Protein AF-A0A2A4QCZ5-F1 (afdb_monomer)

Radius of gyration: 10.72 Å; Cα contacts (8 Å, |Δi|>4): 66; chains: 1; bounding box: 28×15×28 Å

Secondary structure (DSSP, 8-state):
--STTHHHHHHHHHSPPPHHHHHHHHHHHHTT-S-HHHHHHHHHHHHHH---HHHHHHHHHHHHHT-

Foldseek 3Di:
DDPQLVVLLVDLLVDADALVSLLVNLLCVLVVVDDPVSVVSSVVSCVVVPHDPSNVVSNVVNVVVSD

Sequence (67 aa):
MSDALKPLIDKAANGPLTRAEAEVAFTIIMDGEATSAQMGGLLMALRTRGETIDEYAAAATVMRAKC

Nearest PDB structures (foldseek):
  4hkm-assembly2_B  TM=9.393E-01  e=3.772E-02  Xanthomonas campestris pv. campestris str. ATCC 33913
  1zyk-assembly2_C  TM=9.145E-01  e=4.002E-02  Saccharolobus solfataricus
  2wk5-assembly1_A  TM=8.472E-01  e=2.35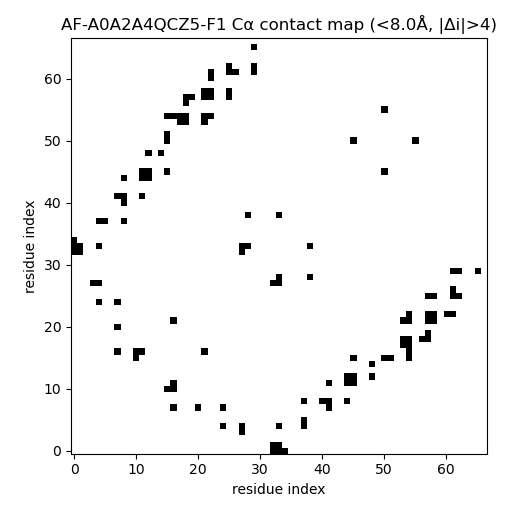0E-02  Homo sapiens
  5ey3-assembly1_B  TM=8.896E-01  e=5.379E-02  Salmonella enterica subsp. enterica serovar Typhimurium str. LT2
  5ep8-assembly1_B  TM=8.668E-01  e=1.654E-01  Bacillus subtilis subsp. subtilis str. 168

Solvent-accessible surface area (backbone atoms only — not comparable to full-atom values): 3733 Å² total; per-residue (Å²): 132,60,69,78,53,55,66,54,33,55,44,31,61,76,40,87,56,52,43,68,54,27,33,50,51,43,43,40,50,75,71,63,44,48,51,73,67,56,52,51,48,37,54,49,26,36,63,74,72,57,75,50,71,50,38,53,53,22,39,52,49,44,56,60,75,71,106

Mean predicted aligned error: 2.47 Å

pLDDT: mean 95.41, std 6.31, range [60.22, 98.25]

Structure (mmCIF, N/CA/C/O backbone):
data_AF-A0A2A4QCZ5-F1
#
_entry.id   AF-A0A2A4QCZ5-F1
#
loop_
_atom_site.group_PDB
_atom_site.id
_atom_site.type_symbol
_atom_site.label_atom_id
_atom_site.label_alt_id
_atom_site.label_comp_id
_atom_site.label_asym_id
_atom_site.label_entity_id
_atom_site.label_seq_id
_atom_site.pdbx_PDB_ins_code
_atom_site.Cartn_x
_atom_site.Cartn_y
_atom_site.Cartn_z
_atom_site.occupancy
_atom_site.B_iso_or_equiv
_atom_site.auth_seq_id
_atom_site.auth_comp_id
_atom_site.auth_asym_id
_atom_site.auth_atom_id
_atom_site.pdbx_PDB_model_num
ATOM 1 N N . MET A 1 1 ? -6.510 -2.848 16.294 1.00 60.22 1 MET A N 1
ATOM 2 C CA . MET A 1 1 ? -5.666 -2.424 15.155 1.00 60.22 1 MET A CA 1
ATOM 3 C C . MET A 1 1 ? -5.269 -3.680 14.408 1.00 60.22 1 MET A C 1
ATOM 5 O O . MET A 1 1 ? 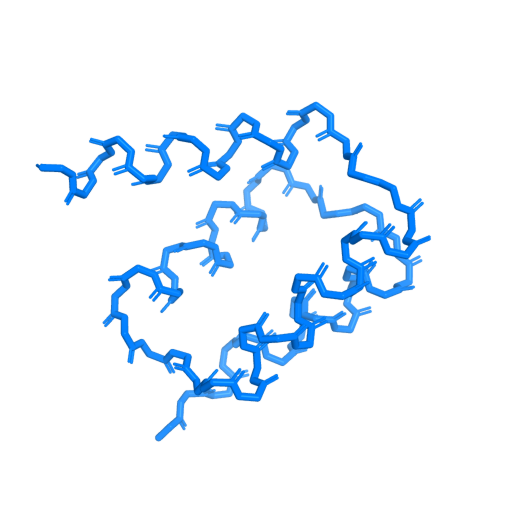-4.864 -4.625 15.073 1.00 60.22 1 MET A O 1
ATOM 9 N N . SER A 1 2 ? -5.492 -3.732 13.093 1.00 70.69 2 SER A N 1
ATOM 10 C CA . SER A 1 2 ? -5.332 -4.960 12.307 1.00 70.69 2 SER A CA 1
ATOM 11 C C . SER A 1 2 ? -3.867 -5.196 11.924 1.00 70.69 2 SER A C 1
ATOM 13 O O . SER A 1 2 ? -3.160 -4.277 11.501 1.00 70.69 2 SER A O 1
ATOM 15 N N . ASP A 1 3 ? -3.413 -6.443 12.050 1.00 87.62 3 ASP A N 1
ATOM 16 C CA . ASP A 1 3 ? -2.093 -6.883 11.582 1.00 87.62 3 ASP A CA 1
ATOM 17 C C . ASP A 1 3 ? -2.083 -7.229 10.084 1.00 87.62 3 ASP A C 1
ATOM 19 O O . ASP A 1 3 ? -1.019 -7.489 9.524 1.00 87.62 3 ASP A O 1
ATOM 23 N N . ALA A 1 4 ? -3.240 -7.161 9.415 1.00 93.12 4 ALA A N 1
ATOM 24 C CA . ALA A 1 4 ? -3.413 -7.565 8.021 1.00 93.12 4 ALA A CA 1
ATOM 25 C C . ALA A 1 4 ? -2.546 -6.770 7.027 1.00 93.12 4 ALA A C 1
ATOM 27 O O . ALA A 1 4 ? -2.126 -7.317 6.010 1.00 93.12 4 ALA A O 1
ATOM 28 N N . LEU A 1 5 ? -2.226 -5.502 7.326 1.00 96.94 5 LEU A N 1
ATOM 29 C CA . LEU A 1 5 ? -1.426 -4.658 6.429 1.00 96.94 5 LEU A CA 1
ATOM 30 C C . LEU A 1 5 ? 0.088 -4.897 6.555 1.00 96.94 5 LEU A C 1
ATOM 32 O O . LEU A 1 5 ? 0.831 -4.642 5.610 1.00 96.94 5 LEU A O 1
ATOM 36 N N . LYS A 1 6 ? 0.566 -5.412 7.697 1.00 96.19 6 LYS A N 1
ATOM 37 C CA . LYS A 1 6 ? 2.001 -5.647 7.950 1.00 96.19 6 LYS A CA 1
ATOM 38 C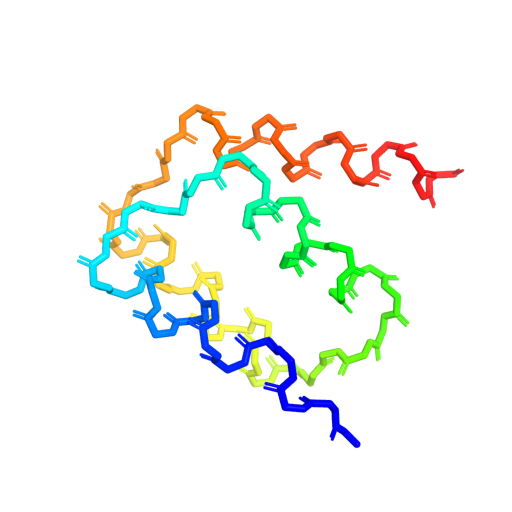 C . LYS A 1 6 ? 2.682 -6.523 6.883 1.00 96.19 6 LYS A C 1
ATOM 40 O O . LYS A 1 6 ? 3.718 -6.091 6.380 1.00 96.19 6 LYS A O 1
ATOM 45 N N . PRO A 1 7 ? 2.140 -7.694 6.486 1.00 97.38 7 PRO A N 1
ATOM 46 C CA . PRO A 1 7 ? 2.772 -8.514 5.450 1.00 97.38 7 PRO A CA 1
ATOM 47 C C . 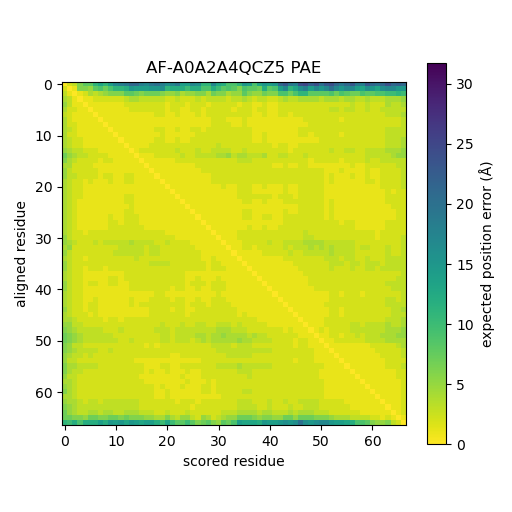PRO A 1 7 ? 2.786 -7.839 4.071 1.00 97.38 7 PRO A C 1
ATOM 49 O O . PRO A 1 7 ? 3.671 -8.115 3.268 1.00 97.38 7 PRO A O 1
ATOM 52 N N . LEU A 1 8 ? 1.838 -6.942 3.785 1.00 98.06 8 LEU A N 1
ATOM 53 C CA . LEU A 1 8 ? 1.793 -6.204 2.518 1.00 98.06 8 LEU A CA 1
ATOM 54 C C . LEU A 1 8 ? 2.831 -5.075 2.487 1.00 98.06 8 LEU A C 1
ATOM 56 O O . LEU A 1 8 ? 3.428 -4.834 1.444 1.00 98.06 8 LEU A O 1
ATOM 60 N N . ILE A 1 9 ? 3.105 -4.438 3.630 1.00 97.62 9 ILE A N 1
ATOM 61 C CA . ILE A 1 9 ? 4.204 -3.469 3.764 1.00 97.62 9 ILE A CA 1
ATOM 62 C C . ILE A 1 9 ? 5.556 -4.157 3.545 1.00 97.62 9 ILE A C 1
ATOM 64 O O . ILE A 1 9 ? 6.375 -3.647 2.786 1.00 97.62 9 ILE A O 1
ATOM 68 N N . ASP A 1 10 ? 5.778 -5.318 4.171 1.00 97.75 10 ASP A N 1
ATOM 69 C CA . ASP A 1 10 ? 7.017 -6.087 3.997 1.00 97.75 10 ASP A CA 1
ATOM 70 C C . ASP A 1 10 ? 7.221 -6.512 2.535 1.00 97.75 10 ASP A C 1
ATOM 72 O O . ASP A 1 10 ? 8.287 -6.292 1.959 1.00 97.75 10 ASP A O 1
ATOM 76 N N . LYS A 1 11 ? 6.172 -7.026 1.882 1.00 97.81 11 LYS A N 1
ATOM 77 C CA . LYS A 1 11 ? 6.224 -7.347 0.450 1.00 97.81 11 LYS A CA 1
ATOM 78 C C . LYS A 1 11 ? 6.535 -6.123 -0.406 1.00 97.81 11 LYS A C 1
ATOM 80 O O . LYS A 1 11 ? 7.451 -6.194 -1.216 1.00 97.81 11 LYS A O 1
ATOM 85 N N . ALA A 1 12 ? 5.837 -5.005 -0.190 1.00 97.44 12 ALA A N 1
ATOM 86 C CA . ALA A 1 12 ? 6.045 -3.767 -0.943 1.00 97.44 12 ALA A CA 1
ATOM 87 C C . ALA A 1 12 ? 7.467 -3.199 -0.780 1.00 97.44 12 ALA A C 1
ATOM 89 O O . ALA A 1 12 ? 7.997 -2.578 -1.703 1.00 97.44 12 ALA A O 1
ATOM 90 N N . ALA A 1 13 ? 8.091 -3.413 0.383 1.00 97.00 13 ALA A N 1
ATOM 91 C CA . ALA A 1 13 ? 9.473 -3.016 0.640 1.00 97.00 13 ALA A CA 1
ATOM 92 C C . ALA A 1 13 ? 10.493 -3.893 -0.109 1.00 97.00 13 ALA A C 1
ATOM 94 O O . ALA A 1 13 ? 11.562 -3.407 -0.473 1.00 97.00 13 ALA A O 1
ATOM 95 N N . ASN A 1 14 ? 10.161 -5.162 -0.364 1.00 96.75 14 ASN A N 1
ATOM 96 C CA . ASN A 1 14 ? 11.043 -6.132 -1.019 1.00 96.75 14 ASN A CA 1
ATOM 97 C C . ASN A 1 14 ? 10.730 -6.350 -2.514 1.00 96.75 14 ASN A C 1
ATOM 99 O O . ASN A 1 14 ? 11.493 -7.020 -3.209 1.00 96.75 14 ASN A O 1
ATOM 103 N N . GLY A 1 15 ? 9.633 -5.795 -3.034 1.00 96.69 15 GLY A N 1
ATOM 104 C CA . GLY A 1 15 ? 9.231 -5.940 -4.431 1.00 96.69 15 GLY A CA 1
ATOM 105 C C . GLY A 1 15 ? 7.874 -5.299 -4.744 1.00 96.69 15 GLY A C 1
ATOM 106 O O . GLY A 1 15 ? 7.207 -4.785 -3.848 1.00 96.69 15 GLY A O 1
ATOM 107 N N . PRO A 1 16 ? 7.461 -5.279 -6.022 1.00 97.56 16 PRO A N 1
ATOM 108 C CA . PRO A 1 16 ? 6.134 -4.808 -6.395 1.00 97.56 16 PRO A CA 1
ATOM 109 C C . PRO A 1 16 ? 5.053 -5.750 -5.861 1.00 97.56 16 PRO A C 1
ATOM 111 O O . PRO A 1 16 ? 5.208 -6.973 -5.904 1.00 97.56 16 PRO A O 1
ATOM 114 N N . LEU A 1 17 ? 3.945 -5.179 -5.393 1.00 98.12 17 LEU A N 1
ATOM 115 C CA . LEU A 1 17 ? 2.749 -5.956 -5.091 1.00 98.12 17 LEU A CA 1
ATOM 116 C C . LEU A 1 17 ? 2.089 -6.404 -6.395 1.00 98.12 17 LEU A C 1
ATOM 118 O O . LEU A 1 17 ? 2.052 -5.670 -7.384 1.00 98.12 17 LEU A O 1
ATOM 122 N N . THR A 1 18 ? 1.503 -7.595 -6.387 1.00 98.19 18 THR A N 1
ATOM 123 C CA . THR A 1 18 ? 0.546 -7.963 -7.432 1.00 98.19 18 THR A CA 1
ATOM 124 C C . THR A 1 18 ? -0.690 -7.070 -7.341 1.00 98.19 18 THR A C 1
ATOM 126 O O . THR A 1 18 ? -1.016 -6.532 -6.280 1.00 98.19 18 THR A O 1
ATOM 129 N N . ARG A 1 19 ? -1.445 -6.964 -8.439 1.00 97.56 19 ARG A N 1
ATOM 130 C CA . ARG A 1 19 ? -2.709 -6.217 -8.455 1.00 97.56 19 ARG A CA 1
ATOM 131 C C . ARG A 1 19 ? -3.651 -6.621 -7.312 1.00 97.56 19 ARG A C 1
ATOM 133 O O . ARG A 1 19 ? -4.180 -5.752 -6.633 1.00 97.56 19 ARG A O 1
ATOM 140 N N . ALA A 1 20 ? -3.819 -7.923 -7.074 1.00 98.00 20 ALA A N 1
ATOM 141 C CA . ALA A 1 20 ? -4.690 -8.430 -6.014 1.00 98.00 20 ALA A CA 1
ATOM 142 C C . ALA A 1 20 ? -4.193 -8.035 -4.612 1.00 98.00 20 ALA A C 1
ATOM 144 O O . ALA A 1 20 ? -4.981 -7.647 -3.757 1.00 98.00 20 ALA A O 1
ATOM 145 N N . GLU A 1 21 ? -2.881 -8.088 -4.373 1.00 98.19 21 GLU A N 1
ATOM 146 C CA . GLU A 1 21 ? -2.293 -7.659 -3.099 1.00 98.19 21 GLU A CA 1
ATOM 147 C C . GLU A 1 21 ? -2.442 -6.153 -2.878 1.00 98.19 21 GLU A C 1
ATOM 149 O O . GLU A 1 21 ? -2.752 -5.728 -1.765 1.00 98.19 21 GLU A O 1
ATOM 154 N N . ALA A 1 22 ? -2.267 -5.353 -3.931 1.00 98.12 22 ALA A N 1
ATOM 155 C CA . ALA A 1 22 ? -2.504 -3.918 -3.879 1.00 98.12 22 ALA A CA 1
ATOM 156 C C . ALA A 1 22 ? -3.985 -3.612 -3.595 1.00 98.12 22 ALA A C 1
ATOM 158 O O . ALA A 1 22 ? -4.277 -2.808 -2.713 1.00 98.12 22 ALA A O 1
ATOM 159 N N . GLU A 1 23 ? -4.928 -4.289 -4.256 1.00 98.25 23 GLU A N 1
ATOM 160 C CA . GLU A 1 23 ? -6.366 -4.133 -3.989 1.00 98.25 23 GLU A CA 1
ATOM 161 C C . GLU A 1 23 ? -6.706 -4.453 -2.523 1.00 98.25 23 GLU A C 1
ATOM 163 O O . GLU A 1 23 ? -7.419 -3.684 -1.873 1.00 98.25 23 GLU A O 1
ATOM 168 N N . VAL A 1 24 ? -6.138 -5.525 -1.960 1.00 98.06 24 VAL A N 1
ATOM 169 C CA . VAL A 1 24 ? -6.293 -5.852 -0.532 1.00 98.06 24 VAL A CA 1
ATOM 170 C C . VAL A 1 24 ? -5.697 -4.753 0.353 1.00 98.06 24 VAL A C 1
ATOM 172 O O . VAL A 1 24 ? -6.367 -4.287 1.273 1.00 98.06 24 VAL A O 1
ATOM 175 N N . ALA A 1 25 ? -4.473 -4.297 0.068 1.00 97.69 25 ALA A N 1
ATOM 176 C CA . ALA A 1 25 ? -3.801 -3.262 0.855 1.00 97.69 25 ALA A CA 1
ATOM 177 C C . ALA A 1 25 ? -4.619 -1.965 0.906 1.00 97.69 25 ALA A C 1
ATOM 179 O O . ALA A 1 25 ? -4.877 -1.430 1.986 1.00 97.69 25 ALA A O 1
ATOM 180 N N . PHE A 1 26 ? -5.068 -1.481 -0.254 1.00 97.56 26 PHE A N 1
ATOM 181 C CA . PHE A 1 26 ? -5.872 -0.266 -0.339 1.00 97.56 26 PHE A CA 1
ATOM 182 C C . PHE A 1 26 ? -7.272 -0.458 0.247 1.00 97.56 26 PHE A C 1
ATOM 184 O O . PHE A 1 26 ? -7.804 0.487 0.819 1.00 97.56 26 PHE A O 1
ATOM 191 N N . THR A 1 27 ? -7.855 -1.660 0.196 1.00 97.62 27 THR A N 1
ATOM 192 C CA . THR A 1 27 ? -9.150 -1.932 0.846 1.00 97.62 27 THR A CA 1
ATOM 193 C C . THR A 1 27 ? -9.037 -1.796 2.363 1.00 97.62 27 THR A C 1
ATOM 195 O O . THR A 1 27 ? -9.817 -1.059 2.956 1.00 97.62 27 THR A O 1
ATOM 198 N N . ILE A 1 28 ? -8.005 -2.389 2.975 1.00 96.88 28 ILE A N 1
ATOM 199 C CA . ILE A 1 28 ? -7.729 -2.269 4.420 1.00 96.88 28 ILE A CA 1
ATOM 200 C C . ILE A 1 28 ? -7.562 -0.796 4.831 1.00 96.88 28 ILE A C 1
ATOM 202 O O . ILE A 1 28 ? -8.045 -0.376 5.884 1.00 96.88 28 ILE A O 1
ATOM 206 N N . ILE A 1 29 ? -6.878 0.001 4.002 1.00 96.06 29 ILE A N 1
ATOM 207 C CA . ILE A 1 29 ? -6.704 1.441 4.235 1.00 96.06 29 ILE A CA 1
ATOM 208 C C . ILE A 1 29 ? -8.049 2.171 4.172 1.00 96.06 29 ILE A C 1
ATOM 210 O O . ILE A 1 29 ? -8.367 2.942 5.077 1.00 96.06 29 ILE A O 1
ATOM 214 N N . MET A 1 30 ? -8.842 1.922 3.129 1.00 95.25 30 MET A N 1
ATOM 215 C CA . MET A 1 30 ? -10.122 2.603 2.914 1.00 95.25 30 MET A CA 1
ATOM 216 C C . MET A 1 30 ? -11.205 2.181 3.915 1.00 95.25 30 MET A C 1
ATOM 218 O O . MET A 1 30 ? -12.091 2.979 4.207 1.00 95.25 30 MET A O 1
ATOM 222 N N . ASP A 1 31 ? -11.116 0.976 4.481 1.00 95.19 31 ASP A N 1
ATOM 223 C CA . ASP A 1 31 ? -12.005 0.491 5.546 1.00 95.19 31 ASP A CA 1
ATOM 224 C C . ASP A 1 31 ? -11.605 0.992 6.946 1.00 95.19 31 ASP A C 1
ATOM 226 O O . ASP A 1 31 ? -12.277 0.703 7.935 1.00 95.19 31 ASP A O 1
ATOM 230 N N . GLY A 1 32 ? -10.529 1.783 7.052 1.00 94.19 32 GLY A N 1
ATOM 231 C CA . GLY 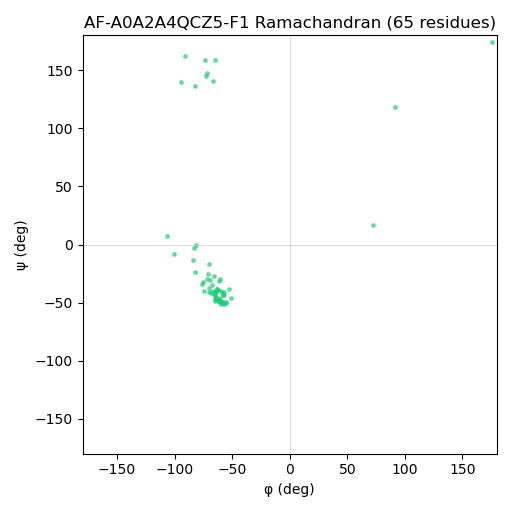A 1 32 ? -10.078 2.365 8.318 1.00 94.19 32 GLY A CA 1
ATOM 232 C C . GLY A 1 32 ? -9.438 1.353 9.272 1.00 94.19 32 GLY A C 1
ATOM 233 O O . GLY A 1 32 ? -9.285 1.624 10.463 1.00 94.19 32 GLY A O 1
ATOM 234 N N . GLU A 1 33 ? -9.041 0.184 8.768 1.00 95.56 33 GLU A N 1
ATOM 235 C CA . GLU A 1 33 ? -8.438 -0.885 9.571 1.00 95.56 33 GLU A CA 1
ATOM 236 C C . GLU A 1 33 ? -6.924 -0.701 9.780 1.00 95.56 33 GLU A C 1
ATOM 238 O O . GLU A 1 33 ? -6.318 -1.359 10.638 1.00 95.56 33 GLU A O 1
ATOM 243 N N . ALA A 1 34 ? -6.316 0.210 9.013 1.00 96.00 34 ALA A N 1
ATOM 244 C CA . ALA A 1 34 ? -4.909 0.575 9.086 1.00 96.00 34 ALA A CA 1
ATOM 245 C C . ALA A 1 34 ? -4.660 1.796 9.982 1.00 96.00 34 ALA A C 1
ATOM 247 O O . ALA A 1 34 ? -5.358 2.806 9.933 1.00 96.00 34 ALA A O 1
ATOM 248 N N . THR A 1 35 ? -3.586 1.740 10.765 1.00 96.25 35 THR A N 1
ATOM 249 C CA . THR A 1 35 ? -3.085 2.900 11.517 1.00 96.25 35 THR A CA 1
ATOM 250 C C . THR A 1 35 ? -2.400 3.920 10.611 1.00 96.25 35 THR A C 1
ATOM 252 O O . THR A 1 35 ? -1.863 3.566 9.561 1.00 96.25 35 THR A O 1
ATOM 255 N N . SER A 1 36 ? -2.288 5.171 11.070 1.00 96.12 36 SER A N 1
ATOM 256 C CA . SER A 1 36 ? -1.489 6.214 10.402 1.00 96.12 36 SER A CA 1
ATOM 257 C C . SER A 1 36 ? -0.049 5.779 10.126 1.00 96.12 36 SER A C 1
ATOM 259 O O . SER A 1 36 ? 0.481 6.058 9.054 1.00 96.12 36 SER A O 1
ATOM 261 N N . ALA A 1 37 ? 0.569 5.042 11.054 1.00 96.38 37 ALA A N 1
ATOM 262 C CA . ALA A 1 37 ? 1.925 4.529 10.877 1.00 96.38 37 ALA A CA 1
ATOM 263 C C . ALA A 1 37 ? 2.008 3.453 9.782 1.00 96.38 37 ALA A C 1
ATOM 265 O O . ALA A 1 37 ? 2.933 3.475 8.975 1.00 96.38 37 ALA A O 1
ATOM 266 N N . GLN A 1 38 ? 1.039 2.534 9.714 1.00 97.38 38 GLN A N 1
ATOM 267 C CA . GLN A 1 38 ? 1.006 1.500 8.673 1.00 97.38 38 GLN A CA 1
ATOM 268 C C . GLN A 1 38 ? 0.693 2.090 7.292 1.00 97.38 38 GLN A C 1
ATOM 270 O O . GLN A 1 38 ? 1.339 1.710 6.318 1.00 97.38 38 GLN A O 1
ATOM 275 N N . MET A 1 39 ? -0.240 3.047 7.209 1.00 97.25 39 MET A N 1
ATOM 276 C CA . MET A 1 39 ? -0.507 3.791 5.973 1.00 97.25 39 MET A CA 1
ATOM 277 C C . MET A 1 39 ? 0.755 4.507 5.484 1.00 97.25 39 MET A C 1
ATOM 279 O O . MET A 1 39 ? 1.160 4.326 4.339 1.00 97.25 39 MET A O 1
ATOM 283 N N . GLY A 1 40 ? 1.423 5.262 6.363 1.00 97.31 40 GLY A N 1
ATOM 284 C CA . GLY A 1 40 ? 2.680 5.933 6.033 1.00 97.31 40 GLY A CA 1
ATOM 285 C C . GLY A 1 40 ? 3.776 4.955 5.601 1.00 97.31 40 GLY A C 1
ATOM 286 O O . GLY A 1 40 ? 4.467 5.210 4.619 1.00 97.31 40 GLY A O 1
ATOM 287 N N . GLY A 1 41 ? 3.897 3.811 6.280 1.00 97.12 41 GLY A N 1
ATOM 288 C CA . GLY A 1 41 ? 4.859 2.762 5.940 1.00 97.12 41 GLY A CA 1
ATOM 289 C C . GLY A 1 41 ? 4.639 2.174 4.546 1.00 97.12 41 GLY A C 1
ATOM 290 O O . GLY A 1 41 ? 5.588 2.094 3.768 1.00 97.12 41 GLY A O 1
ATOM 291 N N . LEU A 1 42 ? 3.394 1.827 4.200 1.00 97.69 42 LEU A N 1
ATOM 292 C CA . LEU A 1 42 ? 3.063 1.324 2.864 1.00 97.69 42 LEU A CA 1
ATOM 293 C C . LEU A 1 42 ? 3.365 2.372 1.786 1.00 97.69 42 LEU A C 1
ATOM 295 O O . LEU A 1 42 ? 4.042 2.069 0.806 1.00 97.69 42 LEU A O 1
ATOM 299 N N . LEU A 1 43 ? 2.894 3.608 1.976 1.00 97.31 43 LEU A N 1
ATOM 300 C CA . LEU A 1 43 ? 3.076 4.686 1.000 1.00 97.31 43 LEU A CA 1
ATOM 301 C C . LEU A 1 43 ? 4.557 5.025 0.795 1.00 97.31 43 LEU A C 1
ATOM 303 O O . LEU A 1 43 ? 4.984 5.259 -0.334 1.00 97.31 43 LEU A O 1
ATOM 307 N N . MET A 1 44 ? 5.361 5.000 1.860 1.00 97.88 44 MET A N 1
ATOM 308 C CA . MET A 1 44 ? 6.803 5.214 1.746 1.00 97.88 44 MET A CA 1
ATOM 309 C C . MET A 1 44 ? 7.523 4.055 1.060 1.00 97.88 44 MET A C 1
ATOM 311 O O . MET A 1 44 ? 8.438 4.316 0.278 1.00 97.88 44 MET A O 1
ATOM 315 N N . ALA A 1 45 ? 7.122 2.802 1.300 1.00 97.50 45 ALA A N 1
ATOM 316 C CA . ALA A 1 45 ? 7.683 1.647 0.598 1.00 97.50 45 ALA A CA 1
ATOM 317 C C . ALA A 1 45 ? 7.431 1.749 -0.916 1.00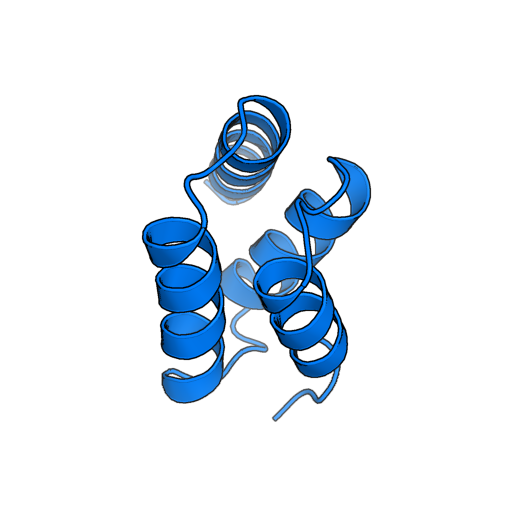 97.50 45 ALA A C 1
ATOM 319 O O . ALA A 1 45 ? 8.374 1.684 -1.707 1.00 97.50 45 ALA A O 1
ATOM 320 N N . LEU A 1 46 ? 6.181 2.027 -1.300 1.00 97.12 46 LEU A N 1
ATOM 321 C CA . LEU A 1 46 ? 5.774 2.259 -2.687 1.00 97.12 46 LEU A CA 1
ATOM 322 C C . LEU A 1 46 ? 6.565 3.408 -3.331 1.00 97.12 46 LEU A C 1
ATOM 324 O O . LEU A 1 46 ? 7.191 3.213 -4.371 1.00 97.12 46 LEU A O 1
ATOM 328 N N . ARG A 1 47 ? 6.630 4.573 -2.672 1.00 96.94 47 ARG A N 1
ATOM 329 C CA . ARG A 1 47 ? 7.350 5.752 -3.177 1.00 96.94 47 ARG A CA 1
ATOM 330 C C . ARG A 1 47 ? 8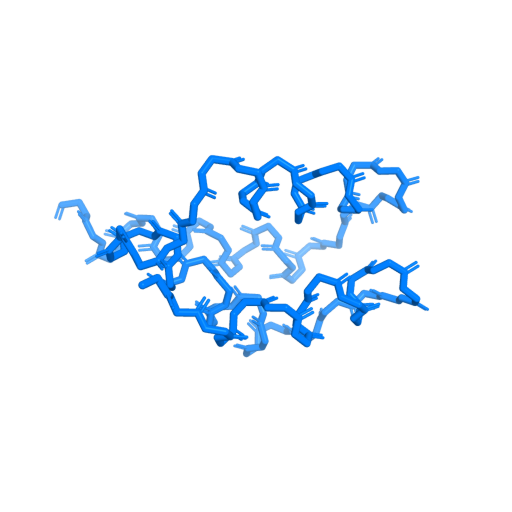.851 5.520 -3.345 1.00 96.94 47 ARG A C 1
ATOM 332 O O . ARG A 1 47 ? 9.449 6.041 -4.281 1.00 96.94 47 ARG A O 1
ATOM 339 N N . THR A 1 48 ? 9.473 4.805 -2.412 1.00 96.88 48 THR A N 1
ATOM 340 C CA . THR A 1 48 ? 10.930 4.592 -2.411 1.00 96.88 48 THR A CA 1
ATOM 341 C C . THR A 1 48 ? 11.340 3.597 -3.488 1.00 96.88 48 THR A C 1
ATOM 343 O O . THR A 1 48 ? 12.348 3.800 -4.162 1.00 96.88 48 THR A O 1
ATOM 346 N N . ARG A 1 49 ? 10.550 2.534 -3.670 1.00 94.69 49 ARG A N 1
ATOM 347 C CA . ARG A 1 49 ? 10.779 1.516 -4.700 1.00 94.69 49 ARG A CA 1
ATOM 348 C C . ARG A 1 49 ? 10.397 2.010 -6.103 1.00 94.69 49 ARG A C 1
ATOM 350 O O . ARG A 1 49 ? 11.028 1.608 -7.076 1.00 94.69 49 ARG A O 1
ATOM 357 N N . GLY A 1 50 ? 9.382 2.868 -6.195 1.00 95.31 50 GLY A N 1
ATOM 358 C CA . GLY A 1 50 ? 8.755 3.315 -7.437 1.00 95.31 50 GLY A CA 1
ATOM 359 C C . GLY A 1 50 ? 7.574 2.423 -7.816 1.00 95.31 50 GLY A C 1
ATOM 360 O O . GLY A 1 50 ? 7.731 1.225 -8.039 1.00 95.31 50 GLY A O 1
ATOM 361 N N . GLU A 1 51 ? 6.382 2.997 -7.887 1.00 96.31 51 GLU A N 1
ATOM 362 C CA . GLU A 1 51 ? 5.130 2.271 -8.088 1.00 96.31 51 GLU A CA 1
ATOM 363 C C . GLU A 1 51 ? 4.979 1.710 -9.509 1.00 96.31 51 GLU A C 1
ATOM 365 O O . GLU A 1 51 ? 5.427 2.289 -10.500 1.00 96.31 51 GLU A O 1
ATOM 370 N N . THR A 1 52 ? 4.308 0.569 -9.618 1.00 97.62 52 THR A N 1
ATOM 371 C CA . THR A 1 52 ? 3.936 -0.054 -10.889 1.00 97.62 52 THR A CA 1
ATOM 372 C C . THR A 1 52 ? 2.558 0.417 -11.352 1.00 97.62 52 THR A C 1
ATOM 374 O O . THR A 1 52 ? 1.742 0.916 -10.574 1.00 97.62 52 THR A O 1
ATOM 377 N N . ILE A 1 53 ? 2.266 0.220 -12.641 1.00 97.62 53 ILE A N 1
ATOM 378 C CA . ILE A 1 53 ? 0.946 0.525 -13.214 1.00 97.62 53 ILE A CA 1
ATOM 379 C C . ILE A 1 53 ? -0.151 -0.292 -12.517 1.00 97.62 53 ILE A C 1
ATOM 381 O O . ILE A 1 53 ? -1.221 0.247 -12.237 1.00 97.62 53 ILE A O 1
ATOM 385 N N . ASP A 1 54 ? 0.119 -1.561 -12.204 1.00 96.94 54 ASP A N 1
ATOM 386 C CA . ASP A 1 54 ? -0.844 -2.440 -11.538 1.00 96.94 54 ASP A CA 1
ATOM 387 C C . ASP A 1 54 ? -1.197 -1.948 -10.130 1.00 96.94 54 ASP A C 1
ATOM 389 O O . ASP A 1 54 ? -2.372 -1.945 -9.764 1.00 96.94 54 ASP A O 1
ATOM 393 N N . GLU A 1 55 ? -0.215 -1.464 -9.365 1.00 97.94 55 GLU A N 1
ATOM 394 C CA . GLU A 1 55 ? -0.443 -0.890 -8.033 1.00 97.94 55 GLU A CA 1
ATOM 395 C C . GLU A 1 55 ? -1.277 0.399 -8.098 1.00 97.94 55 GLU A C 1
ATOM 397 O O . GLU A 1 55 ? -2.221 0.556 -7.322 1.00 97.94 55 GLU A O 1
ATOM 402 N N . TYR A 1 56 ? -0.998 1.296 -9.052 1.00 96.06 56 TYR A N 1
ATOM 403 C CA . TYR A 1 56 ? -1.808 2.506 -9.243 1.00 96.06 56 TYR A CA 1
ATOM 404 C C . TYR A 1 56 ? -3.237 2.191 -9.694 1.00 96.06 56 TYR A C 1
ATOM 406 O O . TYR A 1 56 ? -4.195 2.775 -9.180 1.00 96.06 56 TYR A O 1
ATOM 414 N N . ALA A 1 57 ? -3.398 1.267 -10.643 1.00 97.75 57 ALA A N 1
ATOM 415 C CA . ALA A 1 57 ? -4.707 0.867 -11.143 1.00 97.75 57 ALA A CA 1
ATOM 416 C C . ALA A 1 57 ? -5.546 0.191 -10.048 1.00 97.75 57 ALA A C 1
ATOM 418 O O . ALA A 1 57 ? -6.740 0.481 -9.927 1.00 97.75 57 ALA A O 1
ATOM 419 N N . ALA A 1 58 ? -4.928 -0.663 -9.228 1.00 97.50 58 ALA A N 1
ATOM 420 C CA . ALA A 1 58 ? -5.547 -1.269 -8.053 1.00 97.50 58 ALA A CA 1
ATOM 421 C C . ALA A 1 58 ? -6.015 -0.207 -7.048 1.00 97.50 58 ALA A C 1
ATOM 423 O O . ALA A 1 58 ? -7.188 -0.193 -6.672 1.00 97.50 58 ALA A O 1
ATOM 424 N N . ALA A 1 59 ? -5.132 0.727 -6.675 1.00 96.88 59 ALA A N 1
ATOM 425 C CA . ALA A 1 59 ? -5.451 1.811 -5.747 1.00 96.88 59 ALA A CA 1
ATOM 426 C C . ALA A 1 59 ? -6.660 2.632 -6.221 1.00 96.88 59 ALA A C 1
ATOM 428 O O . ALA A 1 59 ? -7.633 2.807 -5.485 1.00 96.88 59 ALA A O 1
ATOM 429 N N . ALA A 1 60 ? -6.632 3.076 -7.482 1.00 97.25 60 ALA A N 1
ATOM 430 C CA . ALA A 1 60 ? -7.710 3.854 -8.081 1.00 97.25 60 ALA A CA 1
ATOM 431 C C . ALA A 1 60 ? -9.029 3.065 -8.155 1.00 97.25 60 ALA A C 1
ATOM 433 O O . ALA A 1 60 ? -10.100 3.629 -7.926 1.00 97.25 60 ALA A O 1
ATOM 434 N N . THR A 1 61 ? -8.960 1.761 -8.446 1.00 97.81 61 THR A N 1
ATOM 435 C CA . THR A 1 61 ? -10.135 0.876 -8.484 1.00 97.81 61 THR A CA 1
ATOM 436 C C . THR A 1 61 ? -10.806 0.803 -7.115 1.00 97.81 61 THR A C 1
ATOM 438 O O . THR A 1 61 ? -12.014 1.021 -7.019 1.00 97.81 61 THR A O 1
ATOM 441 N N . VAL A 1 62 ? -10.031 0.565 -6.052 1.00 97.81 62 VAL A N 1
ATOM 442 C CA . VAL A 1 62 ? -10.558 0.493 -4.682 1.00 97.81 62 VAL A CA 1
ATOM 443 C C . VAL A 1 62 ? -11.135 1.836 -4.240 1.00 97.81 62 VAL A C 1
ATOM 445 O O . VAL A 1 62 ? -12.255 1.881 -3.734 1.00 97.81 62 VAL A O 1
ATOM 448 N N . MET A 1 63 ? -10.416 2.939 -4.473 1.00 96.06 63 MET A N 1
ATOM 449 C CA . MET A 1 63 ? -10.891 4.284 -4.126 1.00 96.06 63 MET A CA 1
ATOM 450 C C . MET A 1 63 ? -12.227 4.604 -4.802 1.00 96.06 63 MET A C 1
ATOM 452 O O . MET A 1 63 ? -13.141 5.108 -4.154 1.00 96.06 63 MET A O 1
ATOM 456 N N . ARG A 1 64 ? -12.374 4.255 -6.087 1.00 96.81 64 ARG A N 1
ATOM 457 C CA . ARG A 1 64 ? -13.616 4.464 -6.840 1.00 96.81 64 ARG A CA 1
ATOM 458 C C . ARG A 1 64 ? -14.768 3.589 -6.346 1.00 96.81 64 ARG A C 1
ATOM 460 O O . ARG A 1 64 ? -15.908 4.035 -6.376 1.00 96.81 64 ARG A O 1
ATOM 467 N N . ALA A 1 65 ? -14.490 2.366 -5.903 1.00 95.81 65 ALA A N 1
ATOM 468 C CA . ALA A 1 65 ? -15.505 1.464 -5.357 1.00 95.81 65 ALA A CA 1
ATOM 469 C C . ALA A 1 65 ? -16.043 1.907 -3.981 1.00 95.81 65 ALA A C 1
ATOM 471 O O . ALA A 1 65 ? -17.086 1.418 -3.555 1.00 95.81 65 ALA A O 1
ATOM 472 N N . LYS A 1 66 ? -15.330 2.806 -3.289 1.00 88.50 66 LYS A N 1
ATOM 473 C CA . LYS A 1 66 ? -15.678 3.346 -1.963 1.00 88.50 66 LYS A CA 1
ATOM 474 C C . LYS A 1 66 ? -16.186 4.801 -2.015 1.00 88.50 66 LYS A C 1
ATOM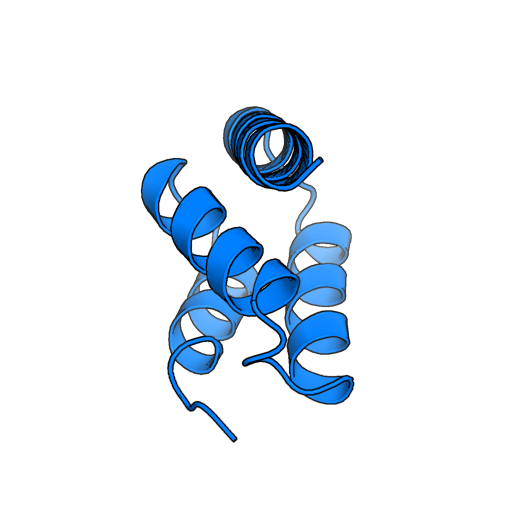 476 O O . LYS A 1 66 ? -16.329 5.416 -0.961 1.00 88.50 66 LYS A O 1
ATOM 481 N N . CYS A 1 67 ? -16.394 5.349 -3.217 1.00 73.25 67 CYS A N 1
ATOM 482 C CA . CYS A 1 67 ? -17.000 6.667 -3.438 1.00 73.25 67 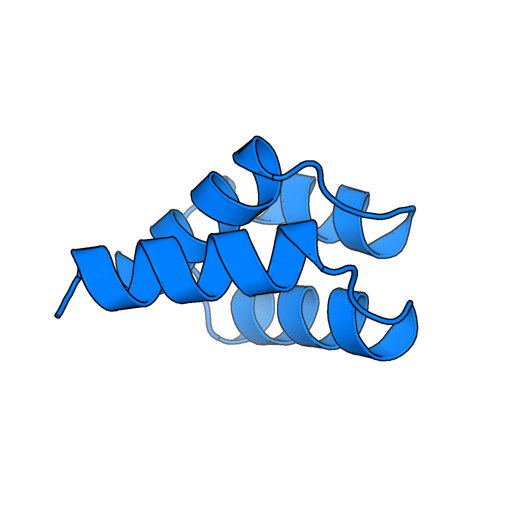CYS A CA 1
ATOM 483 C C . CYS A 1 67 ? -18.513 6.664 -3.188 1.00 73.25 67 CYS A C 1
ATOM 485 O O . CYS A 1 67 ? -19.150 5.610 -3.415 1.00 73.25 67 CYS A O 1
#